Protein AF-A0A0P0Z5A7-F1 (afdb_monomer_lite)

Secondary structure (DSSP, 8-state):
-EEEEEETTT--EEEEEHHHHHTTS-TTS-GGG-----TTT----EEEEEE---SSS---EE--------

Structure (mmCIF, N/CA/C/O backbone):
data_AF-A0A0P0Z5A7-F1
#
_entry.id   AF-A0A0P0Z5A7-F1
#
loop_
_atom_site.group_PDB
_atom_site.id
_atom_site.type_symbol
_atom_site.label_atom_id
_atom_site.label_alt_id
_atom_site.label_comp_id
_atom_site.label_asym_id
_atom_site.label_entity_id
_atom_site.label_seq_id
_atom_site.pdbx_PDB_ins_code
_atom_site.Cartn_x
_atom_site.Cartn_y
_atom_site.Cartn_z
_atom_site.occupancy
_atom_site.B_iso_or_equiv
_atom_site.auth_seq_id
_atom_site.auth_comp_id
_atom_site.auth_asym_id
_atom_site.auth_atom_id
_atom_site.pdbx_PDB_model_num
ATOM 1 N N . MET A 1 1 ? 5.267 -6.732 -8.687 1.00 86.25 1 MET A N 1
ATOM 2 C CA . MET A 1 1 ? 5.495 -6.197 -7.331 1.00 86.25 1 MET A CA 1
ATOM 3 C C . MET A 1 1 ? 4.169 -5.823 -6.686 1.00 86.25 1 MET A C 1
ATOM 5 O O . MET A 1 1 ? 3.314 -5.244 -7.355 1.00 86.25 1 MET A O 1
ATOM 9 N N . LEU A 1 2 ? 4.007 -6.167 -5.412 1.00 89.38 2 LEU A N 1
ATOM 10 C CA . LEU A 1 2 ? 2.941 -5.680 -4.543 1.00 89.38 2 LEU A CA 1
ATOM 11 C C . LEU A 1 2 ? 3.518 -4.721 -3.515 1.00 89.38 2 LEU A C 1
ATOM 13 O O . LEU A 1 2 ? 4.586 -4.981 -2.971 1.00 89.38 2 LEU A O 1
ATOM 17 N N . VAL A 1 3 ? 2.765 -3.675 -3.212 1.00 90.19 3 VAL A N 1
ATOM 18 C CA . VAL A 1 3 ? 3.031 -2.766 -2.100 1.00 90.19 3 VAL A CA 1
ATOM 19 C C . VAL A 1 3 ? 1.967 -3.016 -1.043 1.00 90.19 3 VAL A C 1
ATOM 21 O O . VAL A 1 3 ? 0.782 -2.990 -1.357 1.00 90.19 3 VAL A O 1
ATOM 24 N N . THR A 1 4 ? 2.358 -3.311 0.189 1.00 91.69 4 THR A N 1
ATOM 25 C CA . THR A 1 4 ? 1.430 -3.521 1.306 1.00 91.69 4 THR A CA 1
ATOM 26 C C . THR A 1 4 ? 1.530 -2.341 2.250 1.00 91.69 4 THR A C 1
ATOM 28 O O . THR A 1 4 ? 2.629 -1.997 2.670 1.00 91.69 4 THR A O 1
ATOM 31 N N . ALA A 1 5 ? 0.388 -1.735 2.561 1.00 92.69 5 ALA A N 1
ATOM 32 C CA . ALA A 1 5 ? 0.276 -0.720 3.594 1.00 92.69 5 ALA A CA 1
ATOM 33 C C . ALA A 1 5 ? -0.394 -1.333 4.827 1.00 92.69 5 ALA A C 1
ATOM 35 O O . ALA A 1 5 ? -1.508 -1.854 4.720 1.00 92.69 5 ALA A O 1
ATOM 36 N N . THR A 1 6 ? 0.263 -1.246 5.980 1.00 94.25 6 THR A N 1
ATOM 37 C CA . THR A 1 6 ? -0.220 -1.769 7.263 1.00 94.25 6 THR A CA 1
ATOM 38 C C . THR A 1 6 ? -0.404 -0.614 8.233 1.00 94.25 6 THR A C 1
ATOM 40 O O . THR A 1 6 ? 0.546 0.088 8.567 1.00 94.25 6 THR A O 1
ATOM 43 N N . CYS A 1 7 ? -1.625 -0.402 8.717 1.00 95.56 7 CYS A N 1
ATOM 44 C CA . CYS A 1 7 ? -1.892 0.632 9.709 1.00 95.56 7 CYS A CA 1
ATOM 45 C C . CYS A 1 7 ? -1.226 0.276 11.042 1.00 95.56 7 CYS A C 1
ATOM 47 O O . CYS A 1 7 ? -1.604 -0.719 11.665 1.00 95.56 7 CYS A O 1
ATOM 49 N N . ARG A 1 8 ? -0.316 1.123 11.538 1.00 95.50 8 ARG A N 1
ATOM 50 C CA . ARG A 1 8 ? 0.393 0.859 12.803 1.00 95.50 8 ARG A CA 1
ATOM 51 C C . ARG A 1 8 ? -0.534 0.860 14.021 1.00 95.50 8 ARG A C 1
ATOM 53 O O . ARG A 1 8 ? -0.269 0.178 15.002 1.00 95.50 8 ARG A O 1
ATOM 60 N N . LYS A 1 9 ? -1.656 1.583 13.946 1.00 96.31 9 LYS A N 1
ATOM 61 C CA . LYS A 1 9 ? -2.617 1.713 15.051 1.00 96.31 9 LYS A CA 1
ATOM 62 C C . LYS A 1 9 ? -3.537 0.506 15.234 1.00 96.31 9 LYS A C 1
ATOM 64 O O . LYS A 1 9 ? -3.862 0.163 16.363 1.00 96.31 9 LYS A O 1
ATOM 69 N N . CYS A 1 10 ? -4.031 -0.082 14.144 1.00 95.75 10 CYS A N 1
ATOM 70 C CA . CYS A 1 10 ? -5.053 -1.141 14.208 1.00 95.75 10 CYS A CA 1
ATOM 71 C C . CYS A 1 10 ? -4.650 -2.448 13.517 1.00 95.75 10 CYS A C 1
ATOM 73 O O . CYS A 1 10 ? -5.436 -3.389 13.506 1.00 95.75 10 CYS A O 1
ATOM 75 N N . GLY A 1 11 ? -3.462 -2.507 12.907 1.00 94.06 11 GLY A N 1
ATOM 76 C CA . GLY A 1 11 ? -2.943 -3.694 12.225 1.00 94.06 11 GLY A CA 1
ATOM 77 C C . GLY A 1 11 ? -3.629 -4.028 10.899 1.00 94.06 11 GLY A C 1
ATOM 78 O O . GLY A 1 11 ? -3.221 -4.972 10.229 1.00 94.06 11 GLY A O 1
ATOM 79 N N . HIS A 1 12 ? -4.657 -3.275 10.492 1.00 93.38 12 HIS A N 1
ATOM 80 C CA . HIS A 1 12 ? -5.326 -3.509 9.217 1.00 93.38 12 HIS A CA 1
ATOM 81 C C . HIS A 1 12 ? -4.357 -3.272 8.055 1.00 93.38 12 HIS A C 1
ATOM 83 O O . HIS A 1 12 ? -3.711 -2.223 7.993 1.00 93.38 12 HIS A O 1
ATOM 89 N N . ALA A 1 13 ? -4.290 -4.232 7.134 1.00 92.06 13 ALA A N 1
ATOM 90 C CA . ALA A 1 13 ? -3.366 -4.213 6.011 1.00 92.06 13 ALA A CA 1
ATOM 91 C C . ALA A 1 13 ? -4.092 -4.392 4.676 1.00 92.06 13 ALA A C 1
ATOM 93 O O . ALA A 1 13 ? -5.046 -5.164 4.567 1.00 92.06 13 ALA A O 1
ATOM 94 N N . ALA A 1 14 ? -3.597 -3.706 3.650 1.00 90.75 14 ALA A N 1
ATOM 95 C CA . ALA A 1 14 ? -4.059 -3.839 2.275 1.00 90.75 14 ALA A CA 1
AT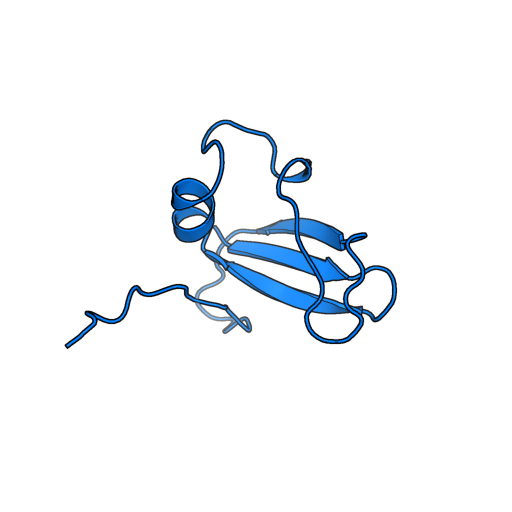OM 96 C C . ALA A 1 14 ? -2.856 -3.912 1.330 1.00 90.75 14 ALA A C 1
ATOM 98 O O . ALA A 1 14 ? -1.911 -3.135 1.470 1.00 90.75 14 ALA A O 1
ATOM 99 N N . SER A 1 15 ? -2.889 -4.832 0.364 1.00 91.00 15 SER A N 1
ATOM 100 C CA . SER A 1 15 ? -1.882 -4.897 -0.699 1.00 91.00 15 SER A CA 1
ATOM 101 C C . SER A 1 15 ? -2.402 -4.225 -1.970 1.00 91.00 15 SER A C 1
ATOM 103 O O . SER A 1 15 ? -3.572 -4.350 -2.299 1.00 91.00 15 SER A O 1
ATOM 105 N N . PHE A 1 16 ? -1.531 -3.560 -2.715 1.00 89.25 16 PHE A N 1
ATOM 106 C CA . PHE A 1 16 ? -1.826 -2.835 -3.949 1.00 89.25 16 PHE A CA 1
ATOM 107 C C . PHE A 1 16 ? -0.840 -3.260 -5.029 1.00 89.25 16 PHE A C 1
ATOM 109 O O . PHE A 1 16 ? 0.319 -3.572 -4.736 1.00 89.25 16 PHE A O 1
ATOM 116 N N . LEU A 1 17 ? -1.269 -3.246 -6.289 1.00 87.75 17 LEU A N 1
ATOM 117 C CA . LEU A 1 17 ? -0.329 -3.379 -7.396 1.00 87.75 17 LEU A CA 1
ATOM 118 C C . LEU A 1 17 ? 0.509 -2.101 -7.494 1.00 87.75 17 LEU A C 1
ATOM 120 O O . LEU A 1 17 ? -0.034 -1.000 -7.500 1.00 87.75 17 LEU A O 1
ATOM 124 N N . ALA A 1 18 ? 1.830 -2.241 -7.620 1.00 87.81 18 ALA A N 1
ATOM 125 C CA . ALA A 1 18 ? 2.713 -1.078 -7.743 1.00 87.81 18 ALA A CA 1
ATOM 126 C C . ALA A 1 18 ? 2.358 -0.194 -8.955 1.00 87.81 18 ALA A C 1
ATOM 128 O O . ALA A 1 18 ? 2.452 1.025 -8.877 1.00 87.81 18 ALA A O 1
ATOM 129 N N . VAL A 1 19 ? 1.887 -0.806 -10.049 1.00 86.19 19 VAL A N 1
ATOM 130 C CA . VAL A 1 19 ? 1.433 -0.080 -11.247 1.00 86.19 19 VAL A CA 1
ATOM 131 C C . VAL A 1 19 ? 0.211 0.798 -10.972 1.00 86.19 19 VAL A C 1
ATOM 133 O O . VAL A 1 19 ? 0.137 1.903 -11.495 1.00 86.19 19 VAL A O 1
ATOM 136 N N . ASP A 1 20 ? -0.707 0.356 -10.109 1.00 85.00 20 ASP A N 1
ATOM 137 C CA . ASP A 1 20 ? -1.888 1.146 -9.752 1.00 85.00 20 ASP A CA 1
ATOM 138 C C . ASP A 1 20 ? -1.477 2.370 -8.917 1.00 85.00 20 ASP A C 1
ATOM 140 O O . ASP A 1 20 ? -2.036 3.453 -9.080 1.00 85.00 20 ASP A O 1
ATOM 144 N N . LEU 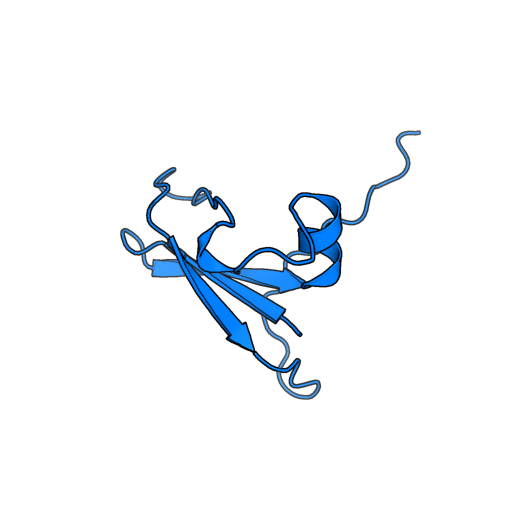A 1 21 ? -0.460 2.224 -8.059 1.00 86.44 21 LEU A N 1
ATOM 145 C CA . LEU A 1 21 ? 0.076 3.327 -7.256 1.00 86.44 21 LEU A CA 1
ATOM 146 C C . LEU A 1 21 ? 0.868 4.334 -8.098 1.00 86.44 21 LEU A C 1
ATOM 148 O O . LEU A 1 21 ? 0.746 5.534 -7.872 1.00 86.44 21 LEU A O 1
ATOM 152 N N . ALA A 1 22 ? 1.620 3.869 -9.099 1.00 84.25 22 ALA A N 1
ATOM 153 C CA . ALA A 1 22 ? 2.353 4.729 -10.030 1.00 84.25 22 ALA A CA 1
ATOM 154 C C . ALA A 1 22 ? 1.432 5.644 -10.861 1.00 84.25 22 ALA A C 1
ATOM 156 O O . ALA A 1 22 ? 1.861 6.689 -11.336 1.00 84.25 22 ALA A O 1
ATOM 157 N N . MET A 1 23 ? 0.154 5.286 -11.020 1.00 80.69 23 MET A N 1
ATOM 158 C CA . MET A 1 23 ? -0.835 6.162 -11.658 1.00 80.69 23 MET A CA 1
ATOM 159 C C . MET A 1 23 ? -1.309 7.304 -10.744 1.00 80.69 23 MET A C 1
ATOM 161 O O . MET A 1 23 ? -1.881 8.275 -11.235 1.00 80.69 23 MET A O 1
ATOM 165 N N . ALA A 1 24 ? -1.109 7.187 -9.428 1.00 78.50 24 ALA A N 1
ATOM 166 C CA . ALA A 1 24 ? -1.602 8.128 -8.420 1.00 78.50 24 ALA A CA 1
ATOM 167 C C . ALA A 1 24 ? -0.489 8.925 -7.710 1.00 78.50 24 ALA A C 1
ATOM 169 O O . ALA A 1 24 ? -0.785 9.910 -7.033 1.00 78.50 24 ALA A O 1
ATOM 170 N N . ALA A 1 25 ? 0.771 8.509 -7.843 1.00 81.19 25 ALA A N 1
ATOM 171 C CA . ALA A 1 25 ? 1.936 9.103 -7.192 1.00 81.19 25 ALA A CA 1
ATOM 172 C C . ALA A 1 25 ? 3.148 9.122 -8.138 1.00 81.19 25 ALA A C 1
ATOM 174 O O . ALA A 1 25 ? 3.100 8.532 -9.213 1.00 81.19 25 ALA A O 1
ATOM 175 N N . ASP A 1 26 ? 4.233 9.791 -7.734 1.00 82.50 26 ASP 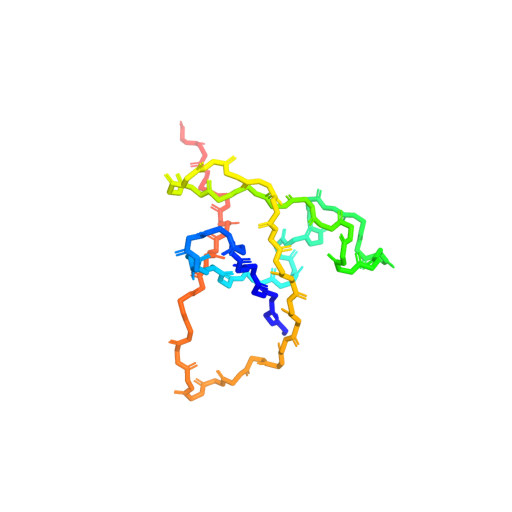A N 1
ATOM 176 C CA . ASP A 1 26 ? 5.499 9.798 -8.478 1.00 82.50 26 ASP A CA 1
ATOM 177 C C . ASP A 1 26 ? 6.044 8.360 -8.635 1.00 82.50 26 ASP A C 1
ATOM 179 O O . ASP A 1 26 ? 6.444 7.759 -7.632 1.00 82.50 26 ASP A O 1
ATOM 183 N N . PRO A 1 27 ? 6.091 7.800 -9.861 1.00 81.44 27 PRO A N 1
ATOM 184 C CA . PRO A 1 27 ? 6.542 6.428 -10.098 1.00 81.44 27 PRO A CA 1
ATOM 185 C C . PRO A 1 27 ? 8.013 6.189 -9.748 1.00 81.44 27 PRO A C 1
ATOM 187 O O . PRO A 1 27 ? 8.405 5.045 -9.528 1.00 81.44 27 PRO A O 1
ATOM 190 N N . ALA A 1 28 ? 8.829 7.247 -9.748 1.00 84.69 28 ALA A N 1
ATOM 191 C CA . ALA A 1 28 ? 10.246 7.192 -9.399 1.00 84.69 28 ALA A CA 1
ATOM 192 C C . ALA A 1 28 ? 10.501 7.559 -7.926 1.00 84.69 28 ALA A C 1
ATOM 194 O O . ALA A 1 28 ? 11.641 7.511 -7.458 1.00 84.69 28 ALA A O 1
ATOM 195 N N . GLY A 1 29 ? 9.450 7.940 -7.197 1.00 83.19 29 GLY A N 1
ATOM 196 C CA . GLY A 1 29 ? 9.528 8.318 -5.798 1.00 83.19 29 GLY A CA 1
ATOM 197 C C . GLY A 1 29 ? 9.702 7.109 -4.870 1.00 83.19 29 GLY A C 1
ATOM 198 O O . GLY A 1 29 ? 9.273 5.999 -5.191 1.00 83.19 29 GLY A O 1
ATOM 199 N N . PRO A 1 30 ? 10.306 7.306 -3.686 1.00 84.56 30 PRO A N 1
ATOM 200 C CA . PRO A 1 30 ? 10.392 6.259 -2.677 1.00 84.56 30 PRO A CA 1
ATOM 201 C C . PRO A 1 30 ? 9.005 5.882 -2.132 1.00 84.56 30 PRO A C 1
ATOM 203 O O . PRO A 1 30 ? 8.117 6.733 -2.008 1.00 84.56 30 PRO A O 1
ATOM 206 N N . LEU A 1 31 ? 8.829 4.611 -1.760 1.00 81.31 31 LEU A N 1
ATOM 207 C CA . LEU A 1 31 ? 7.542 4.064 -1.310 1.00 81.31 31 LEU A CA 1
ATOM 208 C C . LEU A 1 31 ? 7.050 4.716 -0.019 1.00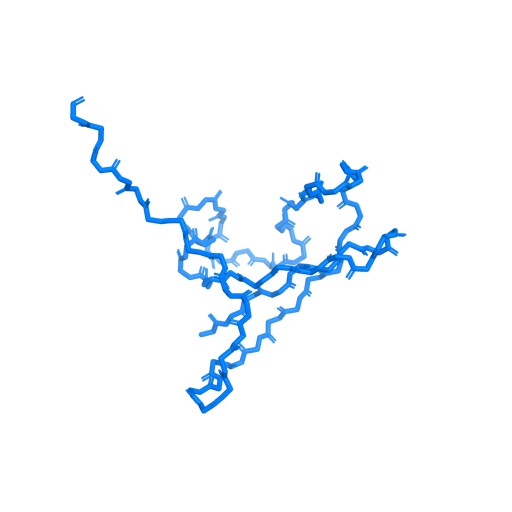 81.31 31 LEU A C 1
ATOM 210 O O . LEU A 1 31 ? 5.846 4.871 0.165 1.00 81.31 31 LEU A O 1
ATOM 214 N N . GLU A 1 32 ? 7.964 5.144 0.853 1.00 79.50 32 GLU A N 1
ATOM 215 C CA . GLU A 1 32 ? 7.620 5.798 2.123 1.00 79.50 32 GLU A CA 1
ATOM 216 C C . GLU A 1 32 ? 6.890 7.140 1.931 1.00 79.50 32 GLU A C 1
ATOM 218 O O . GLU A 1 32 ? 6.235 7.626 2.850 1.00 79.50 32 GLU A O 1
ATOM 223 N N . LYS A 1 33 ? 6.973 7.749 0.738 1.00 82.56 33 LYS A N 1
ATOM 224 C CA . LYS A 1 33 ? 6.222 8.972 0.404 1.00 82.56 33 LYS A CA 1
ATOM 225 C C . LYS A 1 33 ? 4.773 8.704 0.003 1.00 82.56 33 LYS A C 1
ATOM 227 O O . LYS A 1 33 ? 4.002 9.654 -0.145 1.00 82.56 33 LYS A O 1
ATOM 232 N N . LEU A 1 34 ? 4.385 7.444 -0.184 1.00 85.25 34 LEU A N 1
ATOM 233 C CA . LEU A 1 34 ? 3.002 7.084 -0.462 1.00 85.25 34 LEU A CA 1
ATOM 234 C C . LEU A 1 34 ? 2.151 7.329 0.787 1.00 85.25 34 LEU A C 1
ATOM 236 O O . LEU A 1 34 ? 2.299 6.668 1.813 1.00 85.25 34 LEU A O 1
ATOM 240 N N . ALA A 1 35 ? 1.232 8.286 0.696 1.00 85.81 35 ALA A N 1
ATOM 241 C CA . ALA A 1 35 ? 0.328 8.602 1.789 1.00 85.81 35 ALA A CA 1
ATOM 242 C C . ALA A 1 35 ? -0.869 7.641 1.792 1.00 85.81 35 ALA A C 1
ATOM 244 O O . ALA A 1 35 ? -1.757 7.730 0.942 1.00 85.81 35 ALA A O 1
ATOM 245 N N . PHE A 1 36 ? -0.927 6.758 2.787 1.00 90.25 36 PHE A N 1
ATOM 246 C CA . PHE A 1 36 ? -2.071 5.877 3.012 1.00 90.25 36 PHE A CA 1
ATOM 247 C C . PHE A 1 36 ? -2.966 6.398 4.139 1.00 90.25 36 PHE A C 1
ATOM 249 O O . PHE A 1 36 ? -2.532 7.086 5.062 1.00 90.25 36 PHE A O 1
ATOM 256 N N . ARG A 1 37 ? -4.254 6.054 4.070 1.00 92.88 37 ARG A N 1
ATOM 257 C CA . ARG A 1 37 ? -5.214 6.287 5.150 1.00 92.88 37 ARG A CA 1
ATOM 258 C C . ARG A 1 37 ? -5.964 4.997 5.429 1.00 92.88 37 ARG A C 1
ATOM 260 O O . ARG A 1 37 ? -6.628 4.468 4.539 1.00 92.88 37 ARG A O 1
ATOM 267 N N . CYS A 1 38 ? -5.896 4.522 6.667 1.00 93.06 38 CYS A N 1
ATOM 268 C CA . CYS A 1 38 ? -6.604 3.320 7.080 1.00 93.06 38 CYS A CA 1
ATOM 269 C C . CYS A 1 38 ? -8.120 3.511 6.943 1.00 93.06 38 CYS A C 1
ATOM 271 O O . CYS A 1 38 ? -8.677 4.494 7.435 1.00 93.06 38 CYS A O 1
ATOM 273 N N . ARG A 1 39 ? -8.809 2.563 6.303 1.00 91.56 39 ARG A N 1
ATOM 274 C CA . ARG A 1 39 ? -10.269 2.619 6.153 1.00 91.56 39 ARG A CA 1
ATOM 275 C C . ARG A 1 39 ? -11.001 2.391 7.478 1.00 91.56 39 ARG A C 1
ATOM 277 O O . ARG A 1 39 ? -12.021 3.033 7.708 1.00 91.56 39 ARG A O 1
ATOM 284 N N . GLU A 1 40 ? -10.452 1.539 8.341 1.00 93.19 40 GLU A N 1
ATOM 285 C CA . GLU A 1 40 ? -11.081 1.129 9.602 1.00 93.19 40 GLU A CA 1
ATOM 286 C C . GLU A 1 40 ? -10.995 2.221 10.675 1.00 93.19 40 GLU A C 1
ATOM 288 O O . GLU A 1 40 ? -12.005 2.635 11.237 1.00 93.19 40 GLU A O 1
ATOM 293 N N . CYS A 1 41 ? -9.794 2.745 10.939 1.00 95.31 41 CYS A N 1
ATOM 294 C CA . CYS A 1 41 ? -9.569 3.697 12.036 1.00 95.31 41 CYS A CA 1
ATOM 295 C C . CYS A 1 41 ? -9.232 5.124 11.579 1.00 95.31 41 CYS A C 1
ATOM 297 O O . CYS A 1 41 ? -9.047 6.004 12.419 1.00 95.31 41 CYS A O 1
ATOM 299 N N . ARG A 1 42 ? -9.156 5.367 10.261 1.00 94.50 42 ARG A N 1
ATOM 300 C CA . ARG A 1 42 ? -8.865 6.669 9.624 1.00 94.50 42 ARG A CA 1
ATOM 301 C C . ARG A 1 42 ? -7.482 7.263 9.896 1.00 94.50 42 ARG A C 1
ATOM 303 O O . ARG A 1 42 ? -7.227 8.364 9.400 1.00 94.50 42 ARG A O 1
ATOM 310 N N . GLU A 1 43 ? -6.623 6.543 10.612 1.00 95.25 43 GLU A N 1
ATOM 311 C CA . GLU A 1 43 ? -5.235 6.916 10.885 1.00 95.25 43 GLU A CA 1
ATOM 312 C C . GLU A 1 43 ? -4.396 6.943 9.601 1.00 95.25 43 GLU A C 1
ATOM 314 O O . GLU A 1 43 ? -4.681 6.206 8.650 1.00 95.25 43 GLU A O 1
ATOM 319 N N . ARG A 1 44 ? -3.380 7.809 9.569 1.00 92.88 44 ARG A N 1
ATOM 320 C CA . ARG A 1 44 ? -2.459 7.956 8.427 1.00 92.88 44 ARG A CA 1
ATOM 321 C C . ARG A 1 44 ? -1.101 7.305 8.660 1.00 92.88 44 ARG A C 1
ATOM 323 O O . ARG A 1 44 ? -0.378 7.077 7.700 1.00 92.88 44 ARG A O 1
ATOM 330 N N . ASP A 1 45 ? -0.781 6.978 9.906 1.00 93.38 45 ASP A N 1
ATOM 331 C CA . ASP A 1 45 ? 0.425 6.233 10.249 1.00 93.38 45 ASP A CA 1
ATOM 332 C C . ASP A 1 45 ? 0.321 4.775 9.764 1.00 93.38 45 ASP A C 1
ATOM 334 O O . ASP A 1 45 ? -0.343 3.920 10.372 1.00 93.38 45 ASP A O 1
ATOM 338 N N . CYS A 1 46 ? 0.927 4.524 8.603 1.00 92.94 46 CYS A N 1
ATOM 339 C CA . CYS A 1 46 ? 0.980 3.226 7.949 1.00 92.94 46 CYS A CA 1
ATOM 340 C C . CYS A 1 46 ? 2.428 2.870 7.605 1.00 92.94 46 CYS A C 1
ATOM 342 O O . CYS A 1 46 ? 3.168 3.675 7.047 1.00 92.94 46 CYS A O 1
ATOM 344 N N . GLU A 1 47 ? 2.801 1.632 7.898 1.00 93.94 47 GLU A N 1
ATOM 345 C CA . GLU A 1 47 ? 4.015 1.000 7.397 1.00 93.94 47 GLU A CA 1
ATOM 346 C C . GLU A 1 47 ? 3.813 0.552 5.953 1.00 93.94 47 GLU A C 1
ATOM 348 O O . GLU A 1 47 ? 2.741 0.048 5.617 1.00 93.94 47 GLU A O 1
ATOM 353 N N . VAL A 1 48 ? 4.828 0.733 5.108 1.00 92.06 48 VAL A N 1
ATOM 354 C CA . VAL A 1 48 ? 4.761 0.410 3.681 1.00 92.06 48 VAL A CA 1
ATOM 355 C C . VAL A 1 48 ? 5.905 -0.525 3.321 1.00 92.06 48 VAL A C 1
ATOM 357 O O . VAL A 1 48 ? 7.067 -0.204 3.547 1.00 92.06 48 VAL A O 1
ATOM 360 N N . GLU A 1 49 ? 5.574 -1.663 2.719 1.00 91.88 49 GLU A N 1
ATOM 361 C CA . GLU A 1 49 ? 6.546 -2.669 2.287 1.00 91.88 49 GLU A CA 1
ATOM 362 C C . GLU A 1 49 ? 6.280 -3.095 0.843 1.00 91.88 49 GLU A C 1
ATOM 364 O O . GLU A 1 49 ? 5.128 -3.289 0.443 1.00 91.88 49 GLU A O 1
ATOM 369 N N . ALA A 1 50 ? 7.342 -3.300 0.063 1.00 89.69 50 ALA A N 1
ATOM 370 C CA . ALA A 1 50 ? 7.251 -3.908 -1.259 1.00 89.69 50 ALA A CA 1
ATOM 371 C C . ALA A 1 50 ? 7.707 -5.364 -1.236 1.00 89.69 50 ALA A C 1
ATOM 373 O O . ALA A 1 50 ? 8.694 -5.722 -0.598 1.00 89.69 50 ALA A O 1
ATOM 374 N N . ARG A 1 51 ? 7.000 -6.201 -1.993 1.00 88.19 51 ARG A N 1
ATOM 375 C CA . ARG A 1 51 ? 7.359 -7.602 -2.202 1.00 88.19 51 ARG A CA 1
ATOM 376 C C . ARG A 1 51 ? 7.109 -8.047 -3.633 1.00 88.19 51 ARG A C 1
ATOM 378 O O . ARG A 1 51 ? 6.234 -7.528 -4.337 1.00 88.19 51 ARG A O 1
ATOM 385 N N . GLU A 1 52 ? 7.864 -9.054 -4.046 1.00 86.31 52 GLU A N 1
ATOM 386 C CA . GLU A 1 52 ? 7.574 -9.841 -5.240 1.00 86.31 52 GLU A CA 1
ATOM 387 C C . GLU A 1 52 ? 6.147 -10.410 -5.156 1.00 86.31 52 GLU A C 1
ATOM 389 O O . GLU A 1 52 ? 5.641 -10.738 -4.077 1.00 86.31 52 GLU A O 1
ATOM 394 N N . LEU A 1 53 ? 5.469 -10.484 -6.303 1.00 76.69 53 LEU A N 1
ATOM 395 C CA . LEU A 1 53 ? 4.167 -11.139 -6.365 1.00 76.69 53 LEU A CA 1
ATOM 396 C C . LEU A 1 53 ? 4.417 -12.645 -6.419 1.00 76.69 53 LEU A C 1
ATOM 398 O O . LEU A 1 53 ? 4.677 -13.190 -7.489 1.00 76.6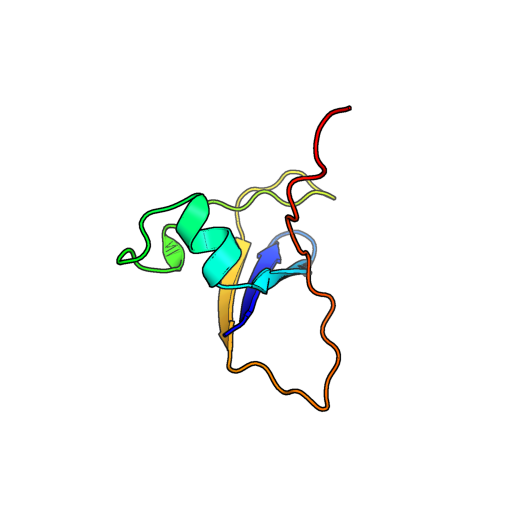9 53 LEU A O 1
ATOM 402 N N . ASP A 1 54 ? 4.320 -13.298 -5.269 1.00 75.31 54 ASP A N 1
ATOM 403 C CA . ASP A 1 54 ? 4.196 -14.748 -5.206 1.00 75.31 54 ASP A CA 1
ATOM 404 C C . ASP A 1 54 ? 2.871 -15.143 -5.883 1.00 75.31 54 ASP A C 1
ATOM 406 O O . ASP A 1 54 ? 1.805 -14.692 -5.466 1.00 75.31 54 ASP A O 1
ATOM 410 N N . ARG A 1 55 ? 2.941 -15.902 -6.984 1.00 64.38 55 ARG A N 1
ATOM 411 C CA . ARG A 1 55 ? 1.759 -16.305 -7.766 1.00 64.38 55 ARG A CA 1
ATOM 412 C C . ARG A 1 55 ? 0.984 -17.447 -7.110 1.00 64.38 55 ARG A C 1
ATOM 414 O O . ARG A 1 55 ? -0.205 -17.594 -7.399 1.00 64.38 55 ARG A O 1
ATOM 421 N N . ASP A 1 56 ? 1.631 -18.214 -6.237 1.00 70.00 56 ASP A N 1
ATOM 422 C CA . ASP A 1 56 ? 1.030 -19.367 -5.567 1.00 70.00 56 ASP A CA 1
ATOM 423 C C . ASP A 1 56 ? 0.306 -18.945 -4.284 1.00 70.00 56 ASP A C 1
ATOM 425 O O . ASP A 1 56 ? -0.721 -19.518 -3.907 1.00 70.00 56 ASP A O 1
ATOM 429 N N . ARG A 1 57 ? 0.765 -17.864 -3.646 1.00 66.25 57 ARG A N 1
ATOM 430 C CA . ARG A 1 57 ? 0.042 -17.205 -2.555 1.00 66.25 57 ARG A CA 1
ATOM 431 C C . ARG A 1 57 ? -0.930 -16.181 -3.136 1.00 66.25 57 ARG A C 1
ATOM 433 O O . ARG A 1 57 ? -0.535 -15.307 -3.891 1.00 66.25 57 ARG A O 1
ATOM 440 N N . ARG A 1 58 ? -2.212 -16.233 -2.761 1.00 64.62 58 ARG A N 1
ATOM 441 C CA . ARG A 1 58 ? -3.195 -15.189 -3.114 1.00 64.62 58 ARG A CA 1
ATOM 442 C C . ARG A 1 58 ? -3.272 -14.144 -1.997 1.00 64.62 58 ARG A C 1
ATOM 444 O O . ARG A 1 58 ? -4.006 -14.362 -1.036 1.00 64.62 58 ARG A O 1
ATOM 451 N N . PRO A 1 59 ? -2.516 -13.035 -2.053 1.00 66.69 59 PRO A N 1
ATOM 452 C CA . PRO A 1 59 ? -2.674 -11.963 -1.084 1.00 66.69 59 PRO A CA 1
ATOM 453 C C . PRO A 1 59 ? -4.007 -11.234 -1.278 1.00 66.69 59 PRO A C 1
ATOM 455 O O . PRO A 1 59 ? -4.589 -11.237 -2.364 1.00 66.69 59 PRO A O 1
ATOM 458 N N . ASN A 1 60 ? -4.471 -10.568 -0.221 1.00 68.75 60 ASN A N 1
ATOM 459 C CA . ASN A 1 60 ? -5.613 -9.659 -0.286 1.00 68.75 60 ASN A CA 1
ATOM 460 C C . ASN A 1 60 ? -5.196 -8.377 -1.026 1.00 68.75 60 ASN A C 1
ATOM 462 O O . ASN A 1 60 ? -4.725 -7.417 -0.413 1.00 68.75 60 ASN A O 1
ATOM 466 N N . ILE A 1 61 ? -5.309 -8.398 -2.357 1.00 73.62 61 ILE A N 1
ATOM 467 C CA . ILE A 1 61 ? -4.944 -7.282 -3.236 1.00 73.62 61 ILE A CA 1
ATOM 468 C C . ILE A 1 61 ? -6.169 -6.398 -3.486 1.00 73.62 61 ILE A C 1
ATOM 470 O O . ILE A 1 61 ? -7.208 -6.863 -3.952 1.00 73.62 61 ILE A O 1
ATOM 474 N N . VAL A 1 62 ? -6.016 -5.104 -3.239 1.00 72.75 62 VAL A N 1
ATOM 475 C CA . VAL A 1 62 ? -6.904 -4.038 -3.687 1.00 72.75 62 VAL A CA 1
ATOM 476 C C . VAL A 1 62 ? -6.478 -3.634 -5.096 1.00 72.75 62 VAL A C 1
ATOM 478 O O . VAL A 1 62 ? -5.348 -3.197 -5.307 1.00 72.75 62 VAL A O 1
ATOM 481 N N . VAL A 1 63 ? -7.386 -3.772 -6.062 1.00 65.81 63 VAL A N 1
ATOM 482 C CA . VAL A 1 63 ? -7.166 -3.354 -7.453 1.00 65.81 63 VAL A CA 1
ATOM 483 C C . VAL A 1 63 ? -8.074 -2.169 -7.752 1.00 65.81 63 VAL A C 1
ATOM 485 O O . VAL A 1 63 ? -9.298 -2.296 -7.689 1.00 65.81 63 VAL A O 1
ATOM 488 N N . TRP A 1 64 ? -7.493 -1.025 -8.108 1.00 60.53 64 TRP A N 1
ATOM 489 C CA . TRP A 1 64 ? -8.256 0.137 -8.571 1.00 60.53 64 TRP A CA 1
ATOM 490 C C . TRP A 1 64 ? -8.454 0.023 -10.080 1.00 60.53 64 TRP A C 1
ATOM 492 O O . TRP A 1 64 ? -7.732 0.627 -10.866 1.00 60.53 64 TRP A O 1
ATOM 502 N N . ARG A 1 65 ? -9.430 -0.779 -10.524 1.00 56.09 65 ARG A N 1
ATOM 503 C CA . ARG A 1 65 ? -9.834 -0.728 -11.936 1.00 56.09 65 ARG A CA 1
ATOM 504 C C . ARG A 1 65 ? -10.817 0.424 -12.118 1.00 56.09 65 ARG A C 1
ATOM 506 O O . ARG A 1 65 ? -11.873 0.378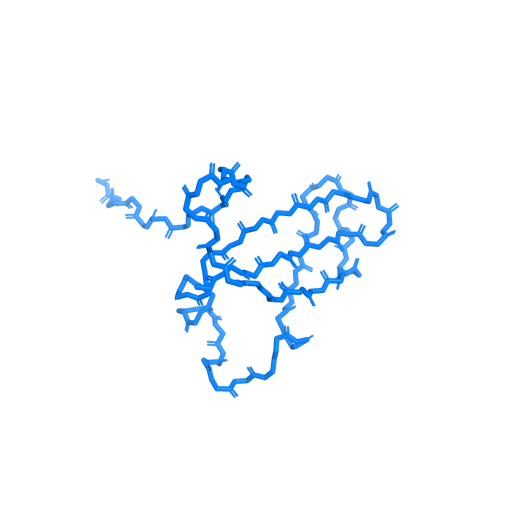 -11.485 1.00 56.09 65 ARG A O 1
ATOM 513 N N . PRO A 1 66 ? -10.544 1.415 -12.983 1.00 42.78 66 PRO A N 1
ATOM 514 C CA . PRO A 1 66 ? -11.569 2.370 -13.365 1.00 42.78 66 PRO A CA 1
ATOM 515 C C . PRO A 1 66 ? -12.715 1.601 -14.030 1.00 42.78 66 PRO A C 1
ATOM 517 O O . PRO A 1 66 ? -12.580 1.057 -15.128 1.00 42.78 66 PRO A O 1
ATOM 520 N N . THR A 1 67 ? -13.855 1.509 -13.349 1.00 47.06 67 THR A N 1
ATOM 521 C CA . THR A 1 67 ? -15.110 1.127 -13.993 1.00 47.06 67 THR A CA 1
ATOM 522 C C . THR A 1 67 ? -15.475 2.255 -14.940 1.00 47.06 67 THR A C 1
ATOM 524 O O . THR A 1 67 ? -15.550 3.405 -14.506 1.00 47.06 67 THR A O 1
ATOM 527 N N . ARG A 1 68 ? -15.693 1.951 -16.227 1.00 35.47 68 ARG A N 1
ATOM 528 C CA . ARG A 1 68 ? -16.310 2.918 -17.143 1.00 35.47 68 ARG A CA 1
ATOM 529 C C . ARG A 1 68 ? -17.591 3.413 -16.471 1.00 35.47 68 ARG A C 1
ATOM 531 O O . ARG A 1 68 ? -18.492 2.609 -16.238 1.00 35.47 68 ARG A O 1
ATOM 538 N N . LEU A 1 69 ? -17.633 4.698 -16.125 1.00 46.19 69 LEU A N 1
ATOM 539 C CA . LEU A 1 69 ? -18.884 5.370 -15.799 1.00 46.19 69 LEU A CA 1
ATOM 540 C C . LEU A 1 69 ? -19.758 5.237 -17.052 1.00 46.19 69 LEU A C 1
ATOM 542 O O . LEU A 1 69 ? -19.327 5.623 -18.140 1.00 46.19 69 LEU A O 1
ATOM 546 N N . ARG A 1 70 ? -20.894 4.554 -16.909 1.00 43.81 70 ARG A N 1
ATOM 547 C CA . ARG A 1 70 ? -21.931 4.492 -17.940 1.00 43.81 70 ARG A CA 1
ATOM 548 C C . ARG A 1 70 ? -22.764 5.758 -17.886 1.00 43.81 70 ARG A C 1
ATOM 550 O O . ARG A 1 70 ? -22.997 6.229 -16.751 1.00 43.81 70 ARG A O 1
#

Foldseek 3Di:
DWKKKAAPPPRDIEIEDLVQVVVVDPNPDDQVPDFDADPPPRDRRIDMDDDDPPPVDDDRHDYPDPDPDD

Organism: NCBI:txid651183

Radius of gyration: 12.68 Å; chains: 1; bounding box: 32×29×33 Å

Sequence (70 aa):
MLVTATCRKCGHAASFLAVDLAMAADPAGPLEKLAFRCRECRERDCEVEARELDRDRRPNIVVWRPTRLR

pLDDT: mean 81.87, std 14.43, range [35.47, 96.31]